Protein AF-A0A971YSR2-F1 (afdb_monomer)

Radius of gyration: 14.77 Å; Cα contacts (8 Å, |Δi|>4): 83; chains: 1; bounding box: 40×23×33 Å

Nearest PDB structures (foldseek):
  2ddm-assembly1_A  TM=3.056E-01  e=3.222E+00  Escherichia coli
  2afi-assembly1_H  TM=2.636E-01  e=4.870E+00  Azotobacter vinelandii
  1g20-assembly1_E  TM=2.721E-01  e=7.360E+00  Azotobacter vinelandii

Secondary structure (DSSP, 8-state):
--HHHHHHHHHTT---SS-------THHHHHHTT--HHHHHH-HHHHHHHHHHHHHHH--S-------THHHHHHTT-

Mean predicted aligned error: 2.74 Å

Solvent-accessible surface area (backbone atoms only — not comparable to full-atom values): 4664 Å² total; per-residue (Å²): 121,55,46,66,58,23,42,50,26,49,76,71,73,53,80,50,93,57,85,63,46,70,77,87,55,64,55,58,26,18,49,72,71,72,56,42,52,68,50,30,56,71,34,69,67,48,38,50,51,20,48,55,51,44,40,72,77,67,68,52,43,56,88,76,90,79,66,62,76,60,61,61,45,44,73,75,73,99

Structure (mmCIF, N/CA/C/O backbone):
data_AF-A0A971YSR2-F1
#
_entry.id   AF-A0A971YSR2-F1
#
loop_
_atom_site.group_PDB
_atom_site.id
_atom_site.type_symbol
_atom_site.label_atom_id
_at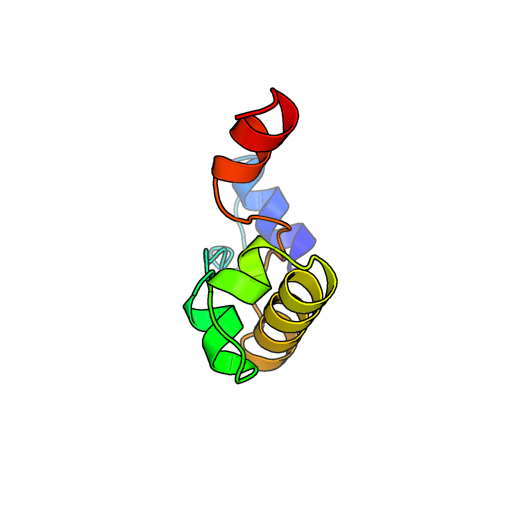om_site.label_alt_id
_atom_site.label_comp_id
_atom_site.label_asym_id
_atom_site.label_entity_id
_atom_site.label_seq_id
_atom_site.pdbx_PDB_ins_code
_atom_site.Cartn_x
_atom_site.Cartn_y
_atom_site.Cartn_z
_atom_site.occupancy
_atom_site.B_iso_or_equiv
_atom_site.auth_seq_id
_atom_site.auth_comp_id
_atom_site.auth_asym_id
_atom_site.auth_atom_id
_atom_site.pdbx_PDB_model_num
ATOM 1 N N . MET A 1 1 ? -18.531 1.273 11.399 1.00 92.81 1 MET A N 1
ATOM 2 C CA . MET A 1 1 ? -17.613 2.353 10.983 1.00 92.81 1 MET A CA 1
ATOM 3 C C . MET A 1 1 ? -17.133 2.045 9.571 1.00 92.81 1 MET A C 1
ATOM 5 O O . MET A 1 1 ? -17.027 0.871 9.224 1.00 92.81 1 MET A O 1
ATOM 9 N N . ASN A 1 2 ? -16.884 3.047 8.730 1.00 96.62 2 ASN A N 1
ATOM 10 C CA . ASN A 1 2 ? -16.151 2.836 7.475 1.00 96.62 2 ASN A CA 1
ATOM 11 C C . ASN A 1 2 ? -14.636 2.716 7.749 1.00 96.62 2 ASN A C 1
ATOM 13 O O . ASN A 1 2 ? -14.190 2.931 8.878 1.00 96.62 2 ASN A O 1
ATOM 17 N N . SER A 1 3 ? -13.839 2.358 6.738 1.00 97.00 3 SER A N 1
ATOM 18 C CA . SER A 1 3 ? -12.389 2.164 6.900 1.00 97.00 3 SER A CA 1
ATOM 19 C C . SER A 1 3 ? -11.665 3.395 7.442 1.00 97.00 3 SER A C 1
ATOM 21 O O . SER A 1 3 ? -10.835 3.271 8.340 1.00 97.00 3 SER A O 1
ATOM 23 N N . TYR A 1 4 ? -12.028 4.590 6.967 1.00 97.12 4 TYR A N 1
ATOM 24 C CA . TYR A 1 4 ? -11.439 5.843 7.439 1.00 97.12 4 TYR A CA 1
ATOM 25 C C . TYR A 1 4 ? -11.784 6.120 8.908 1.00 97.12 4 TYR A C 1
ATOM 27 O O . TYR A 1 4 ? -10.895 6.385 9.713 1.00 97.12 4 TYR A O 1
ATOM 35 N N . GLU A 1 5 ? -13.062 6.007 9.275 1.00 98.12 5 GLU A N 1
ATOM 36 C CA . GLU A 1 5 ? -13.538 6.180 10.652 1.00 98.12 5 GLU A CA 1
ATOM 37 C C . GLU A 1 5 ? -12.836 5.212 11.609 1.00 98.12 5 GLU A C 1
ATOM 39 O O . GLU A 1 5 ? -12.364 5.619 12.669 1.00 98.12 5 GLU A O 1
ATOM 44 N N . ARG A 1 6 ? -12.722 3.940 11.210 1.00 98.00 6 ARG A N 1
ATOM 45 C CA . ARG A 1 6 ? -12.060 2.889 11.987 1.00 98.00 6 ARG A CA 1
ATOM 46 C C . ARG A 1 6 ? -10.579 3.182 12.195 1.00 98.00 6 ARG A C 1
ATOM 48 O O . ARG A 1 6 ? -10.098 3.115 13.325 1.00 98.00 6 ARG A O 1
ATOM 55 N N . TYR A 1 7 ? -9.865 3.507 11.118 1.00 97.50 7 TYR A N 1
ATOM 56 C CA . TYR A 1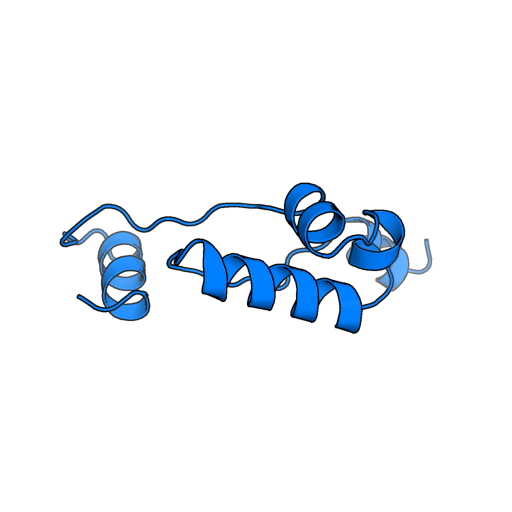 7 ? -8.442 3.831 11.174 1.00 97.50 7 TYR A CA 1
ATOM 57 C C . TYR A 1 7 ? -8.187 5.047 12.074 1.00 97.50 7 TYR A C 1
ATOM 59 O O . TYR A 1 7 ? -7.363 4.984 12.988 1.00 97.50 7 TYR A O 1
ATOM 67 N N . MET A 1 8 ? -8.947 6.129 11.882 1.00 98.19 8 MET A N 1
ATOM 68 C CA . MET A 1 8 ? -8.767 7.362 12.648 1.00 98.19 8 MET A CA 1
ATOM 69 C C . MET A 1 8 ? -9.142 7.215 14.124 1.00 98.19 8 MET A C 1
ATOM 71 O O . MET A 1 8 ? -8.463 7.801 14.966 1.00 98.19 8 MET A O 1
ATOM 75 N N . ALA A 1 9 ? -10.155 6.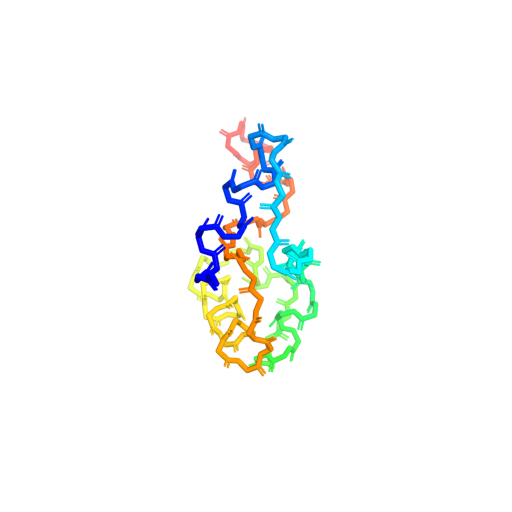409 14.457 1.00 98.25 9 ALA A N 1
ATOM 76 C CA . ALA A 1 9 ? -10.512 6.133 15.846 1.00 98.25 9 ALA A CA 1
ATOM 77 C C . ALA A 1 9 ? -9.340 5.509 16.622 1.00 98.25 9 ALA A C 1
ATOM 79 O O . ALA A 1 9 ? -9.045 5.945 17.734 1.00 98.25 9 ALA A O 1
ATOM 80 N N . VAL A 1 10 ? -8.626 4.548 16.022 1.00 97.69 10 VAL A N 1
ATOM 81 C CA . VAL A 1 10 ? -7.447 3.924 16.648 1.00 97.69 10 VAL A CA 1
ATOM 82 C C . VAL A 1 10 ? -6.262 4.887 16.716 1.00 97.69 10 VAL A C 1
ATOM 84 O O . VAL A 1 10 ? -5.623 4.977 17.761 1.00 97.69 10 VAL A O 1
ATOM 87 N N . VAL A 1 11 ? -5.993 5.658 15.654 1.00 97.62 11 VAL A N 1
ATOM 88 C CA . VAL A 1 11 ? -4.929 6.688 15.649 1.00 97.62 11 VAL A CA 1
ATOM 89 C C . VAL A 1 11 ? -5.120 7.710 16.777 1.00 97.62 11 VAL A C 1
ATOM 91 O O . VAL A 1 11 ? -4.147 8.184 17.356 1.00 97.62 11 VAL A O 1
ATOM 94 N N . GLN A 1 12 ? -6.368 8.029 17.119 1.00 98.12 12 GLN A N 1
ATOM 95 C CA . GLN A 1 12 ? -6.717 8.971 18.185 1.00 98.12 12 GLN A CA 1
ATOM 96 C C . GLN A 1 12 ? -6.756 8.335 19.588 1.00 98.12 12 GLN A C 1
ATOM 98 O O . GLN A 1 12 ? -7.121 9.009 20.549 1.00 98.12 12 GLN A O 1
ATOM 103 N N . GLY A 1 13 ? -6.394 7.054 19.729 1.00 97.88 13 GLY A N 1
ATOM 104 C CA . GLY A 1 13 ? -6.449 6.325 21.003 1.00 97.88 13 GLY A CA 1
ATOM 105 C C . GLY A 1 13 ? -7.870 5.979 21.465 1.00 97.88 13 GLY A C 1
ATOM 106 O O . GLY A 1 13 ? -8.078 5.665 22.636 1.00 97.88 13 GLY A O 1
ATOM 107 N N . GLY A 1 14 ? -8.850 6.067 20.565 1.00 97.81 14 GLY A N 1
ATOM 108 C CA . GLY A 1 14 ? -10.241 5.709 20.813 1.00 97.81 14 GLY A CA 1
ATOM 109 C C . GLY A 1 14 ? -10.529 4.221 20.604 1.00 97.81 14 GLY A C 1
ATOM 110 O O . GLY A 1 14 ? -9.637 3.387 20.465 1.00 97.81 14 GLY A O 1
ATOM 111 N N . SER A 1 15 ? -11.819 3.886 20.582 1.00 97.06 15 SER A N 1
ATOM 112 C CA . SER A 1 15 ? -12.312 2.535 20.286 1.00 97.06 15 SER A CA 1
ATOM 113 C C . SER A 1 15 ? -12.827 2.440 18.852 1.00 97.06 15 SER A C 1
ATOM 115 O O . SER A 1 15 ? -13.470 3.369 18.363 1.00 97.06 15 SER A O 1
ATOM 117 N N . SER A 1 16 ? -12.597 1.300 18.205 1.00 97.62 16 SER A N 1
ATOM 118 C CA . SER A 1 16 ? -13.147 0.965 16.890 1.00 97.62 16 SER A CA 1
ATOM 119 C C . SER A 1 16 ? -14.064 -0.261 16.959 1.00 97.62 16 SER A C 1
ATOM 121 O O . SER A 1 16 ? -14.060 -0.999 17.942 1.00 97.62 16 SER A O 1
ATOM 123 N N . ASP A 1 17 ? -14.872 -0.477 15.918 1.00 97.75 17 ASP A N 1
ATOM 124 C CA . ASP A 1 17 ? -15.742 -1.656 15.793 1.00 97.75 17 ASP A CA 1
ATOM 125 C C . ASP A 1 17 ? -14.949 -2.968 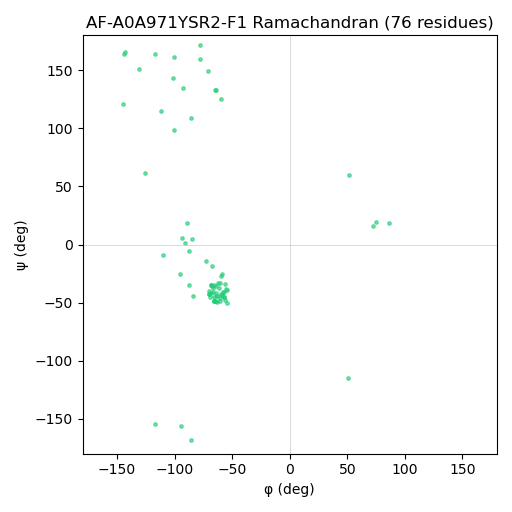15.632 1.00 97.75 17 ASP A C 1
ATOM 127 O O . ASP A 1 17 ? -15.320 -3.988 16.206 1.00 97.75 17 ASP A O 1
ATOM 131 N N 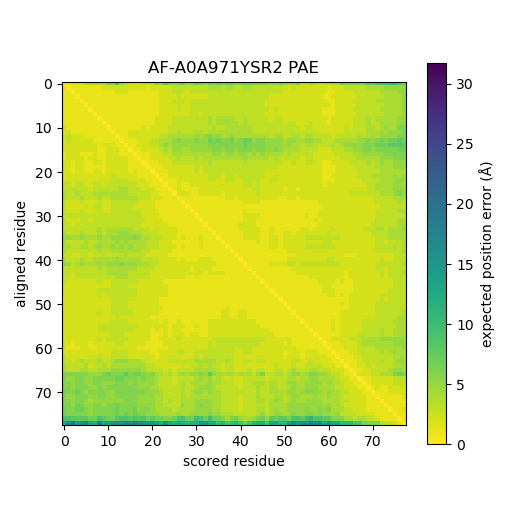. ILE A 1 18 ? -13.835 -2.919 14.900 1.00 96.62 18 ILE A N 1
ATOM 132 C CA . ILE A 1 18 ? -12.777 -3.938 14.828 1.00 96.62 18 ILE A CA 1
ATOM 133 C C . ILE A 1 18 ? -11.415 -3.240 14.694 1.00 96.62 18 ILE A C 1
ATOM 135 O O . ILE A 1 18 ? -11.357 -2.055 14.349 1.00 96.62 18 ILE A O 1
ATOM 139 N N . LEU A 1 19 ? -10.305 -3.944 14.936 1.00 96.75 19 LEU A N 1
ATOM 140 C CA . LEU A 1 19 ? -8.975 -3.386 14.663 1.00 96.75 19 LEU A CA 1
ATOM 141 C C . LEU A 1 19 ? -8.803 -3.121 13.151 1.00 96.75 19 LEU A C 1
ATOM 143 O O . LEU A 1 19 ? -9.124 -4.009 12.356 1.00 96.75 19 LEU A O 1
ATOM 147 N N . PRO A 1 20 ? -8.305 -1.937 12.736 1.00 97.56 20 PRO A N 1
ATOM 148 C CA . PRO A 1 20 ? -8.071 -1.631 11.330 1.00 97.56 20 PRO A CA 1
ATOM 149 C C . PRO A 1 20 ? -6.991 -2.547 10.749 1.00 97.56 20 PRO A C 1
ATOM 151 O O . PRO A 1 20 ? -5.920 -2.735 11.330 1.00 97.56 20 PRO A O 1
ATOM 154 N N . ARG A 1 21 ? -7.270 -3.101 9.572 1.00 97.06 21 ARG A N 1
ATOM 155 C CA . ARG A 1 21 ? -6.365 -3.961 8.810 1.00 97.06 21 ARG A CA 1
ATOM 156 C C . ARG A 1 21 ? -5.460 -3.073 7.960 1.00 97.06 21 ARG A C 1
ATOM 158 O O . ARG A 1 21 ? -5.926 -2.471 6.999 1.00 97.06 21 ARG A O 1
ATOM 165 N N . VAL A 1 22 ? -4.177 -2.988 8.309 1.00 96.56 22 VAL A N 1
ATOM 166 C CA . VAL A 1 22 ? -3.190 -2.112 7.642 1.00 96.56 22 VAL A CA 1
ATOM 167 C C . VAL A 1 22 ? -1.949 -2.892 7.169 1.00 96.56 22 VAL A C 1
ATOM 169 O O . VAL A 1 22 ? -0.844 -2.673 7.665 1.00 96.56 22 VAL A O 1
ATOM 172 N N . PRO A 1 23 ? -2.105 -3.875 6.260 1.00 95.88 23 PRO A N 1
ATOM 173 C CA . PRO A 1 23 ? -0.986 -4.695 5.809 1.00 95.88 23 PRO A CA 1
ATOM 174 C C . PRO A 1 23 ? -0.007 -3.911 4.921 1.00 95.88 23 PRO A C 1
ATOM 176 O O . PRO A 1 23 ? -0.403 -3.053 4.136 1.00 95.88 23 PRO A O 1
ATOM 179 N N . ILE A 1 24 ? 1.274 -4.283 4.975 1.00 95.44 24 ILE A N 1
ATOM 180 C CA . ILE A 1 24 ? 2.306 -3.838 4.027 1.00 95.44 24 ILE A CA 1
ATOM 181 C C . ILE A 1 24 ? 2.528 -4.974 3.020 1.00 95.44 24 ILE A C 1
ATOM 183 O O . ILE A 1 24 ? 3.210 -5.948 3.326 1.00 95.44 24 ILE A O 1
ATOM 187 N N . LEU A 1 25 ? 1.900 -4.880 1.842 1.00 94.81 25 LEU A N 1
ATOM 188 C CA . LEU A 1 25 ? 1.823 -5.997 0.885 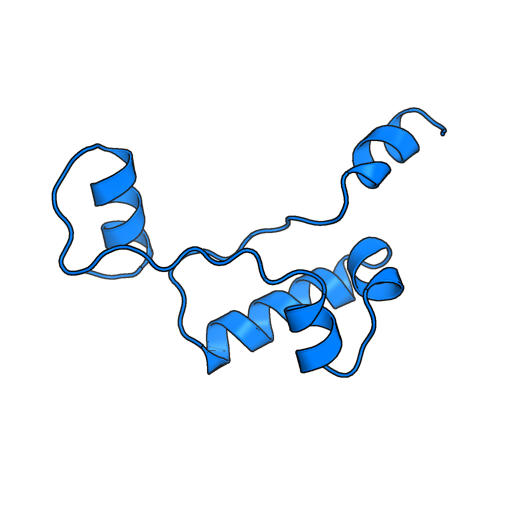1.00 94.81 25 LEU A CA 1
ATOM 189 C C . LEU A 1 25 ? 3.050 -6.120 -0.029 1.00 94.81 25 LEU A C 1
ATOM 191 O O . LEU A 1 25 ? 3.561 -7.222 -0.215 1.00 94.81 25 LEU A O 1
ATOM 195 N N . MET A 1 26 ? 3.548 -5.005 -0.574 1.00 94.56 26 MET A N 1
ATOM 196 C CA . MET A 1 26 ? 4.821 -4.943 -1.312 1.00 94.56 26 MET A CA 1
ATOM 197 C C . MET A 1 26 ? 4.932 -6.025 -2.405 1.00 94.56 26 MET A C 1
ATOM 199 O O . MET A 1 26 ? 4.142 -6.025 -3.347 1.00 94.56 26 MET A O 1
ATOM 203 N N . ALA A 1 27 ? 5.875 -6.967 -2.272 1.00 96.25 27 ALA A N 1
ATOM 204 C CA . ALA A 1 27 ? 6.087 -8.060 -3.221 1.00 96.25 27 ALA A CA 1
ATOM 205 C C . ALA A 1 27 ? 4.825 -8.903 -3.459 1.00 96.25 27 ALA A C 1
ATOM 207 O O . ALA A 1 27 ? 4.531 -9.228 -4.603 1.00 96.25 27 ALA A O 1
ATOM 208 N N . PHE A 1 28 ? 4.023 -9.164 -2.420 1.00 97.31 28 PHE A N 1
ATOM 209 C CA . PHE A 1 28 ? 2.764 -9.892 -2.584 1.00 97.31 28 PHE A CA 1
ATOM 210 C C . PHE A 1 28 ? 1.811 -9.167 -3.539 1.00 97.31 28 PHE A C 1
ATOM 212 O O . PHE A 1 28 ? 1.199 -9.802 -4.388 1.00 97.31 28 PHE A O 1
ATOM 219 N N . ALA A 1 29 ? 1.692 -7.840 -3.429 1.00 97.69 29 ALA A N 1
ATOM 220 C CA . ALA A 1 29 ? 0.804 -7.072 -4.299 1.00 97.69 29 ALA A CA 1
ATOM 221 C C . ALA A 1 29 ? 1.298 -7.063 -5.753 1.00 97.69 29 ALA A C 1
ATOM 223 O O . ALA A 1 29 ? 0.484 -7.111 -6.675 1.00 97.69 29 ALA A O 1
ATOM 224 N N . ALA A 1 30 ? 2.619 -7.028 -5.955 1.00 97.94 30 ALA A N 1
ATOM 225 C CA . ALA A 1 30 ? 3.225 -7.133 -7.278 1.00 97.94 30 ALA A CA 1
ATOM 226 C C . ALA A 1 30 ? 2.933 -8.500 -7.922 1.00 97.94 30 ALA A C 1
ATOM 228 O O . ALA A 1 30 ? 2.438 -8.556 -9.050 1.00 97.94 30 ALA A O 1
ATOM 229 N N . ASP A 1 31 ? 3.157 -9.586 -7.179 1.00 98.19 31 ASP A N 1
ATOM 230 C CA . ASP A 1 31 ? 2.886 -10.952 -7.636 1.00 98.19 31 ASP A CA 1
ATOM 231 C C . ASP A 1 31 ? 1.384 -11.170 -7.890 1.00 98.19 31 ASP A C 1
ATOM 233 O O . ASP A 1 31 ? 1.001 -11.837 -8.851 1.00 98.19 31 ASP A O 1
ATOM 237 N N . TYR A 1 32 ? 0.518 -10.559 -7.072 1.00 98.38 32 TYR A N 1
ATOM 238 C CA . TYR A 1 32 ? -0.940 -10.679 -7.173 1.00 98.38 32 TYR A CA 1
ATOM 239 C C . TYR A 1 32 ? -1.497 -10.189 -8.515 1.00 98.38 32 TYR A C 1
ATOM 241 O O . TYR A 1 32 ? -2.464 -10.752 -9.029 1.00 98.38 32 TYR A O 1
ATOM 249 N N . ILE A 1 33 ? -0.874 -9.168 -9.110 1.00 98.19 33 ILE A N 1
ATOM 250 C CA . ILE A 1 33 ? -1.249 -8.659 -10.437 1.00 98.19 33 ILE A CA 1
ATOM 251 C C . ILE A 1 33 ? -0.444 -9.296 -11.580 1.00 98.19 33 ILE A C 1
ATOM 253 O O . ILE A 1 33 ? -0.590 -8.884 -12.729 1.00 98.19 33 ILE A O 1
ATOM 257 N N . GLY A 1 34 ? 0.403 -10.287 -11.282 1.00 98.38 34 GLY A N 1
ATOM 258 C CA . GLY A 1 34 ? 1.278 -10.942 -12.257 1.00 98.38 34 GLY A CA 1
ATOM 259 C C . GLY A 1 34 ? 2.494 -10.115 -12.692 1.00 98.38 34 GLY A C 1
ATOM 260 O O . GLY A 1 34 ? 3.058 -10.393 -13.749 1.00 98.38 34 GLY A O 1
ATOM 261 N N . SER A 1 35 ? 2.882 -9.097 -11.918 1.00 97.94 35 SER A N 1
ATOM 262 C CA . SER A 1 35 ? 4.107 -8.313 -12.124 1.00 97.94 35 SER A CA 1
ATOM 263 C C . SER A 1 35 ? 5.244 -8.888 -11.261 1.00 97.94 35 SER A C 1
ATOM 265 O O . SER A 1 35 ? 5.246 -10.068 -10.918 1.00 97.94 35 SER A O 1
ATOM 267 N N . ASN A 1 36 ? 6.245 -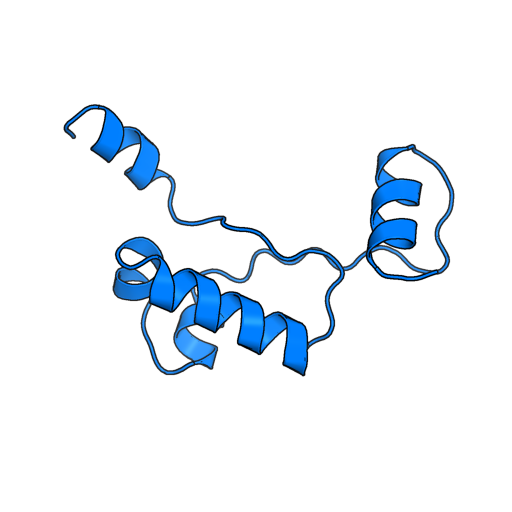8.073 -10.936 1.00 97.56 36 ASN A N 1
ATOM 268 C CA . ASN A 1 36 ? 7.347 -8.403 -10.046 1.00 97.56 36 ASN A CA 1
ATOM 269 C C . ASN A 1 36 ? 7.733 -7.185 -9.195 1.00 97.56 36 ASN A C 1
ATOM 271 O O . ASN A 1 36 ? 7.375 -6.042 -9.488 1.00 97.56 36 ASN A O 1
ATOM 275 N N . TYR A 1 37 ? 8.510 -7.425 -8.140 1.00 95.81 37 TYR A N 1
ATOM 276 C CA . TYR A 1 37 ? 8.878 -6.377 -7.191 1.00 95.81 37 TYR A CA 1
ATOM 277 C C . TYR A 1 37 ? 9.698 -5.227 -7.806 1.00 95.81 37 TYR A C 1
ATOM 279 O O . TYR A 1 37 ? 9.543 -4.080 -7.391 1.00 95.81 37 TYR A O 1
ATOM 287 N N . GLY A 1 38 ? 10.541 -5.505 -8.806 1.00 95.69 38 GLY A N 1
ATOM 288 C CA . GLY A 1 38 ? 11.338 -4.475 -9.479 1.00 95.69 38 GLY A CA 1
ATOM 289 C C . GLY A 1 38 ? 10.465 -3.466 -10.226 1.00 95.69 38 GLY A C 1
ATOM 290 O O . GLY A 1 38 ? 10.662 -2.261 -10.091 1.00 95.69 38 GLY A O 1
ATOM 291 N N . GLU A 1 39 ? 9.455 -3.944 -10.952 1.00 96.81 39 GLU A N 1
ATOM 292 C CA . GLU A 1 39 ? 8.470 -3.080 -11.615 1.00 96.81 39 GLU A CA 1
ATOM 293 C C . GLU A 1 39 ? 7.602 -2.319 -10.608 1.00 96.81 39 GLU A C 1
ATOM 295 O O . GLU A 1 39 ? 7.369 -1.126 -10.786 1.00 96.81 39 GLU A O 1
ATOM 300 N N . PHE A 1 40 ? 7.180 -2.970 -9.521 1.00 97.06 40 PHE A N 1
ATOM 301 C CA . PHE A 1 40 ? 6.437 -2.320 -8.437 1.00 97.06 40 PHE A CA 1
ATOM 302 C C . PHE A 1 40 ? 7.219 -1.150 -7.815 1.00 97.06 40 PHE A C 1
ATOM 304 O O . PHE A 1 40 ? 6.650 -0.094 -7.534 1.00 97.06 40 PHE A O 1
ATOM 311 N N . ALA A 1 41 ? 8.527 -1.318 -7.616 1.00 95.12 41 ALA A N 1
ATOM 312 C CA . ALA A 1 41 ? 9.413 -0.278 -7.100 1.00 95.12 41 ALA A CA 1
ATOM 313 C C . ALA A 1 41 ? 9.644 0.859 -8.121 1.00 95.12 41 ALA A C 1
ATOM 315 O O . ALA A 1 41 ? 9.589 2.047 -7.770 1.00 95.12 41 ALA A O 1
ATOM 316 N N . ALA A 1 42 ? 9.858 0.510 -9.393 1.00 93.38 42 ALA A N 1
ATOM 317 C CA . ALA A 1 42 ? 10.303 1.437 -10.434 1.00 93.38 42 ALA A CA 1
ATOM 318 C C . ALA A 1 42 ? 9.175 2.195 -11.161 1.00 93.38 42 ALA A C 1
ATOM 320 O O . ALA A 1 42 ? 9.366 3.359 -11.513 1.00 93.38 42 ALA A O 1
ATOM 321 N N . ASP A 1 43 ? 8.004 1.587 -11.383 1.00 95.38 43 ASP A N 1
ATOM 322 C CA . ASP A 1 43 ? 6.871 2.216 -12.075 1.00 95.38 43 ASP A CA 1
ATOM 323 C C . ASP A 1 43 ? 5.703 2.459 -11.111 1.00 95.38 43 ASP A C 1
ATOM 325 O O . ASP A 1 43 ? 5.043 1.540 -10.619 1.00 95.38 43 ASP A O 1
ATOM 329 N N . TYR A 1 44 ? 5.391 3.736 -10.876 1.00 94.94 44 TYR A N 1
ATOM 330 C CA . TYR A 1 44 ? 4.278 4.129 -10.014 1.00 94.94 44 TYR A CA 1
ATOM 331 C C . TYR A 1 44 ? 2.924 3.585 -10.498 1.00 94.94 44 TYR A C 1
ATOM 333 O O . TYR A 1 44 ? 2.018 3.422 -9.684 1.00 94.94 44 TYR A O 1
ATOM 341 N N . ARG A 1 45 ? 2.761 3.297 -11.796 1.00 97.81 45 ARG A N 1
ATOM 342 C CA . ARG A 1 45 ? 1.523 2.717 -12.334 1.00 97.81 45 ARG A CA 1
ATOM 343 C C . ARG A 1 45 ? 1.329 1.287 -11.846 1.00 97.81 45 ARG A C 1
ATOM 345 O O . ARG A 1 45 ? 0.219 0.938 -11.456 1.00 97.81 45 ARG A O 1
ATOM 352 N N . VAL A 1 46 ? 2.407 0.502 -11.813 1.00 98.06 46 VAL A N 1
ATOM 353 C CA . VAL A 1 46 ? 2.407 -0.866 -11.279 1.00 98.06 46 VAL A CA 1
ATOM 354 C C . VAL A 1 46 ? 2.134 -0.835 -9.778 1.00 98.06 46 VAL A C 1
ATOM 356 O O . VAL A 1 46 ? 1.266 -1.565 -9.308 1.00 98.06 46 VAL A O 1
ATOM 359 N N . LEU A 1 47 ? 2.787 0.072 -9.040 1.00 97.56 47 LEU A N 1
ATOM 360 C CA . LEU A 1 47 ? 2.532 0.283 -7.610 1.00 97.56 47 LEU A CA 1
ATOM 361 C C . LEU A 1 47 ? 1.052 0.573 -7.328 1.00 97.56 47 LEU A C 1
ATOM 363 O O . LEU A 1 47 ? 0.453 -0.043 -6.442 1.00 97.56 47 LEU A O 1
ATOM 367 N N . VAL A 1 48 ? 0.462 1.518 -8.066 1.00 97.56 48 VAL A N 1
ATOM 368 C CA . VAL A 1 48 ? -0.934 1.930 -7.876 1.00 97.56 48 VAL A CA 1
ATOM 369 C C . VAL A 1 48 ? -1.892 0.794 -8.227 1.00 97.56 48 VAL A C 1
ATOM 371 O O . VAL A 1 48 ? -2.761 0.483 -7.417 1.00 97.56 48 VAL A O 1
ATOM 374 N N . GLU A 1 49 ? -1.724 0.138 -9.378 1.00 98.12 49 GLU A N 1
ATOM 375 C CA . GLU A 1 49 ? -2.589 -0.978 -9.787 1.00 98.12 49 GLU A CA 1
ATOM 376 C C . GLU A 1 49 ? -2.523 -2.136 -8.785 1.00 98.12 49 GLU A C 1
ATOM 378 O O . GLU A 1 49 ? -3.562 -2.629 -8.346 1.00 98.12 49 GLU A O 1
ATOM 383 N N . ALA A 1 50 ? -1.318 -2.527 -8.361 1.00 98.19 50 ALA A N 1
ATOM 384 C CA . ALA A 1 50 ? -1.105 -3.602 -7.396 1.00 98.19 50 ALA A CA 1
ATOM 385 C C . ALA A 1 50 ? -1.863 -3.356 -6.082 1.00 98.19 50 ALA A C 1
ATOM 387 O O . ALA A 1 50 ? -2.593 -4.225 -5.597 1.00 98.19 50 ALA A O 1
ATOM 388 N N . ASN A 1 51 ? -1.747 -2.145 -5.530 1.00 98.06 51 ASN A N 1
ATOM 389 C CA . ASN A 1 51 ? -2.432 -1.777 -4.294 1.00 98.06 51 ASN A CA 1
ATOM 390 C C . ASN A 1 51 ? -3.954 -1.655 -4.476 1.00 98.06 51 ASN A C 1
ATOM 392 O O . ASN A 1 51 ? -4.705 -2.111 -3.611 1.00 98.06 51 ASN A O 1
ATOM 396 N N . LEU A 1 52 ? -4.425 -1.085 -5.593 1.00 98.00 52 LEU A N 1
ATOM 397 C CA . LEU A 1 52 ? -5.858 -0.942 -5.871 1.00 98.00 52 LEU 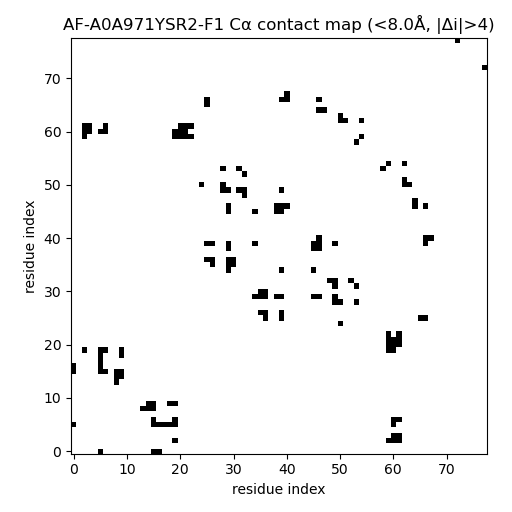A CA 1
ATOM 398 C C . LEU A 1 52 ? -6.551 -2.290 -6.119 1.00 98.00 52 LEU A C 1
ATOM 400 O O . LEU A 1 52 ? -7.696 -2.476 -5.706 1.00 98.00 52 LEU A O 1
ATOM 404 N N . ARG A 1 53 ? -5.866 -3.252 -6.744 1.00 98.38 53 ARG A N 1
ATOM 405 C CA . ARG A 1 53 ? -6.366 -4.628 -6.880 1.00 98.38 53 ARG A CA 1
ATOM 406 C C . ARG A 1 53 ? -6.475 -5.315 -5.533 1.00 98.38 53 ARG A C 1
ATOM 408 O O . ARG A 1 53 ? -7.532 -5.839 -5.199 1.00 98.38 53 ARG A O 1
ATOM 415 N N . CYS A 1 54 ? -5.423 -5.229 -4.727 1.00 98.19 54 CYS A N 1
ATOM 416 C CA . CYS A 1 54 ? -5.433 -5.847 -3.412 1.00 98.19 54 CYS A CA 1
ATOM 417 C C . CYS A 1 54 ? -6.515 -5.247 -2.501 1.00 98.19 54 CYS A C 1
ATOM 419 O O . CYS A 1 54 ? -7.218 -6.000 -1.837 1.00 98.19 54 CYS A O 1
ATOM 421 N N . VAL A 1 55 ? -6.693 -3.919 -2.453 1.00 97.56 55 VAL A N 1
ATOM 422 C CA . VAL A 1 55 ? -7.730 -3.329 -1.581 1.00 97.56 55 VAL A CA 1
ATOM 423 C C . VAL A 1 55 ? -9.135 -3.708 -2.039 1.00 97.56 55 VAL A C 1
ATOM 425 O O . VAL A 1 55 ? -10.004 -3.938 -1.205 1.00 97.56 55 VAL A O 1
ATOM 428 N N . LYS A 1 56 ? -9.349 -3.832 -3.353 1.00 97.81 56 LYS A N 1
ATOM 429 C CA . LYS A 1 56 ? -10.631 -4.261 -3.912 1.00 97.81 56 LYS A CA 1
ATOM 430 C C . LYS A 1 56 ? -10.980 -5.697 -3.513 1.00 97.81 56 LYS A C 1
ATOM 432 O O . LYS A 1 56 ? -12.136 -5.959 -3.197 1.00 97.81 56 LYS A O 1
ATOM 437 N N . ASP A 1 57 ? -10.000 -6.598 -3.530 1.00 98.25 57 ASP A N 1
ATOM 438 C CA . ASP A 1 57 ? -10.244 -8.034 -3.361 1.00 98.25 57 ASP A CA 1
ATOM 439 C C . ASP A 1 57 ? -10.072 -8.512 -1.903 1.00 98.25 57 ASP A C 1
ATOM 441 O O . ASP A 1 57 ? -10.705 -9.487 -1.496 1.00 98.25 57 ASP A O 1
ATOM 445 N N . PHE A 1 58 ? -9.267 -7.813 -1.090 1.00 97.12 58 PHE A N 1
ATOM 446 C CA . PHE A 1 58 ? -8.998 -8.156 0.317 1.00 97.12 58 PHE A CA 1
ATOM 447 C C . PHE A 1 58 ? -9.614 -7.191 1.341 1.00 97.12 58 PHE A C 1
ATOM 449 O O . PHE A 1 58 ? -9.591 -7.500 2.535 1.00 97.12 58 PHE A O 1
ATOM 456 N N . ASP A 1 59 ? -10.160 -6.052 0.899 1.00 96.00 59 ASP A N 1
ATOM 457 C CA . ASP A 1 59 ? -10.907 -5.096 1.729 1.00 96.00 59 ASP A CA 1
ATOM 458 C C . ASP A 1 59 ? -10.147 -4.671 3.002 1.00 96.00 59 ASP A C 1
ATOM 460 O O . ASP A 1 59 ? -10.587 -4.920 4.117 1.00 96.00 59 ASP A O 1
ATOM 464 N N . PHE A 1 60 ? -8.960 -4.072 2.876 1.00 97.00 60 PHE A N 1
ATOM 465 C CA . PHE A 1 60 ? -8.209 -3.543 4.026 1.00 97.00 60 PHE A CA 1
ATOM 466 C C . PHE A 1 60 ? -8.359 -2.024 4.169 1.00 97.00 60 PHE A C 1
ATOM 468 O O . PHE A 1 60 ? -8.747 -1.317 3.244 1.00 97.00 60 PHE A O 1
ATOM 475 N N . ASP A 1 61 ? -8.059 -1.510 5.359 1.00 97.81 61 ASP A N 1
ATOM 476 C CA . ASP A 1 61 ? -8.525 -0.193 5.798 1.00 97.81 61 ASP A CA 1
ATOM 477 C C . ASP A 1 61 ? -7.614 0.977 5.387 1.00 97.81 61 ASP A C 1
ATOM 479 O O . ASP A 1 61 ? -7.964 2.137 5.609 1.00 97.81 61 ASP A O 1
ATOM 483 N N . GLN A 1 62 ? -6.454 0.699 4.785 1.00 96.00 62 GLN A N 1
ATOM 484 C CA . GLN A 1 62 ? -5.499 1.718 4.350 1.00 96.00 62 GLN A CA 1
ATOM 485 C C . GLN A 1 62 ? -4.789 1.323 3.057 1.00 96.00 62 GLN A C 1
ATOM 487 O O . GLN A 1 62 ? -4.038 0.356 3.036 1.00 96.00 62 GLN A O 1
ATOM 492 N N . VAL A 1 63 ? -4.928 2.148 2.019 1.00 95.44 63 VAL A N 1
ATOM 493 C CA . VAL A 1 63 ? -4.078 2.091 0.821 1.00 95.44 63 VAL A CA 1
ATOM 494 C C . VAL A 1 63 ? -2.901 3.040 1.005 1.00 95.44 63 VAL A C 1
ATOM 496 O O . VAL A 1 63 ? -3.088 4.178 1.435 1.00 95.44 63 VAL A O 1
ATOM 499 N N . SER A 1 64 ? -1.696 2.587 0.669 1.00 91.88 64 SER A N 1
ATOM 500 C CA . SER A 1 64 ? -0.477 3.375 0.826 1.00 91.88 64 SER A CA 1
ATOM 501 C C . SER A 1 64 ? 0.374 3.369 -0.442 1.00 91.88 64 SER A C 1
ATOM 503 O O . SER A 1 64 ? 0.358 2.409 -1.207 1.00 91.88 64 SER A O 1
ATOM 505 N N . ALA A 1 65 ? 1.137 4.444 -0.646 1.00 92.94 65 ALA A N 1
ATOM 506 C CA . ALA A 1 65 ? 2.089 4.587 -1.747 1.00 92.94 65 ALA A CA 1
ATOM 507 C C . ALA A 1 65 ? 3.498 4.062 -1.394 1.00 92.94 65 ALA A C 1
ATOM 509 O O . ALA A 1 65 ? 4.478 4.448 -2.032 1.00 92.94 65 ALA A O 1
ATOM 510 N N . ILE A 1 66 ? 3.607 3.231 -0.350 1.00 92.12 66 ILE A N 1
ATOM 511 C CA . ILE A 1 66 ? 4.881 2.665 0.110 1.00 92.12 66 ILE A CA 1
ATOM 512 C C . ILE A 1 66 ? 5.516 1.844 -1.022 1.00 92.12 66 ILE A C 1
ATOM 514 O O . ILE A 1 66 ? 4.899 0.932 -1.573 1.00 92.12 66 ILE A O 1
ATOM 518 N N . SER A 1 67 ? 6.763 2.186 -1.339 1.00 89.19 67 SER A N 1
ATOM 519 C CA . SER A 1 67 ? 7.670 1.460 -2.229 1.00 89.19 67 SER A CA 1
ATOM 520 C C . SER A 1 67 ? 8.889 0.980 -1.430 1.00 89.19 67 SER A C 1
ATOM 522 O O . SER A 1 67 ? 8.820 0.789 -0.217 1.00 89.19 67 SER A O 1
ATOM 524 N N . ASP A 1 68 ? 10.022 0.786 -2.094 1.00 92.00 68 ASP A N 1
ATOM 525 C CA . ASP A 1 68 ? 11.319 0.551 -1.471 1.00 92.00 68 ASP A CA 1
ATOM 526 C C . ASP A 1 68 ? 11.964 1.860 -0.935 1.00 92.00 68 ASP A C 1
ATOM 528 O O . ASP A 1 68 ? 11.617 2.957 -1.393 1.00 92.00 68 ASP A O 1
ATOM 532 N N . PRO A 1 69 ? 12.921 1.764 0.011 1.00 89.81 69 PRO A N 1
ATOM 533 C CA . PRO A 1 69 ? 13.650 2.921 0.539 1.00 89.81 69 PRO A CA 1
ATOM 534 C C . PRO A 1 69 ? 14.679 3.519 -0.439 1.00 89.81 69 PRO A C 1
ATOM 536 O O . PRO A 1 69 ? 15.131 4.642 -0.226 1.00 89.81 69 PRO A O 1
ATOM 539 N N . TYR A 1 70 ? 15.047 2.818 -1.519 1.00 90.19 70 TYR A N 1
ATOM 540 C CA . TYR A 1 70 ? 16.023 3.303 -2.502 1.00 90.19 70 TYR A CA 1
ATOM 541 C C . TYR A 1 70 ? 15.500 4.509 -3.285 1.00 90.19 70 TYR A C 1
ATOM 543 O O . TYR A 1 70 ? 16.297 5.278 -3.814 1.00 90.19 70 TYR A O 1
ATOM 551 N N . ARG A 1 71 ? 14.181 4.748 -3.308 1.00 88.19 71 ARG A N 1
ATOM 552 C CA . ARG A 1 71 ? 13.614 5.990 -3.858 1.00 88.19 71 ARG A CA 1
ATOM 553 C C . ARG A 1 71 ? 14.191 7.253 -3.226 1.00 88.19 71 ARG A C 1
ATOM 555 O O . ARG A 1 71 ? 14.432 8.224 -3.938 1.00 88.19 71 ARG A O 1
ATOM 562 N N . GLU A 1 72 ? 14.426 7.250 -1.916 1.00 91.44 72 GLU A N 1
ATOM 563 C CA . GLU A 1 72 ? 15.043 8.398 -1.249 1.00 91.44 72 GLU A CA 1
ATOM 564 C C . GLU A 1 72 ? 16.509 8.540 -1.674 1.00 91.44 72 GLU A C 1
ATOM 566 O O . GLU A 1 72 ? 16.934 9.623 -2.069 1.00 91.44 72 GLU A O 1
ATOM 571 N N . THR A 1 73 ? 17.259 7.432 -1.696 1.00 93.25 73 THR A N 1
ATOM 572 C CA . THR A 1 73 ? 18.654 7.395 -2.167 1.00 93.25 73 THR A CA 1
ATOM 573 C C . THR A 1 73 ? 18.796 7.892 -3.608 1.00 93.25 73 THR A C 1
ATOM 575 O O . THR A 1 73 ? 19.657 8.727 -3.887 1.00 93.25 73 THR A O 1
ATOM 578 N N . GLN A 1 74 ? 17.914 7.453 -4.507 1.00 91.44 74 GLN A N 1
ATOM 579 C CA . GLN A 1 74 ? 17.874 7.890 -5.901 1.00 91.44 74 GLN A CA 1
ATOM 580 C C . GLN A 1 74 ? 17.613 9.400 -6.005 1.00 91.44 74 GLN A C 1
ATOM 582 O O . GLN A 1 74 ? 18.231 10.071 -6.831 1.00 91.44 74 GLN A O 1
ATOM 587 N N . GLY A 1 75 ? 16.763 9.959 -5.136 1.00 91.06 75 GLY A N 1
ATOM 588 C CA . GLY A 1 75 ? 16.524 11.404 -5.052 1.00 91.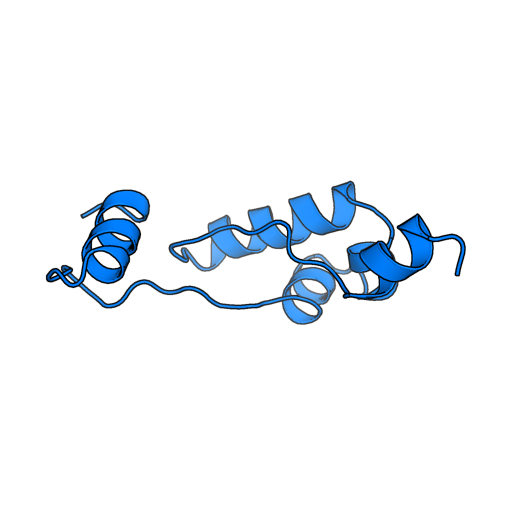06 75 GLY A CA 1
ATOM 589 C C . GLY A 1 75 ? 17.782 12.226 -4.736 1.00 91.06 75 GLY A C 1
ATOM 590 O O . GLY A 1 75 ? 17.885 13.373 -5.170 1.00 91.06 75 GLY A O 1
ATOM 591 N N . PHE A 1 76 ? 18.762 11.632 -4.049 1.00 95.50 76 PHE A N 1
ATOM 592 C CA . PHE A 1 76 ? 20.074 12.231 -3.775 1.00 95.50 76 PHE A CA 1
ATOM 593 C C . PHE A 1 76 ? 21.145 11.915 -4.838 1.00 95.50 76 PHE A C 1
ATOM 595 O O . PHE A 1 76 ? 22.278 12.378 -4.709 1.00 95.50 76 PHE A O 1
ATOM 602 N N . GLY A 1 77 ? 20.807 11.167 -5.894 1.00 93.00 77 GLY A N 1
ATOM 603 C CA . GLY A 1 77 ? 21.723 10.814 -6.985 1.00 93.00 77 GLY A CA 1
ATOM 604 C C . GLY A 1 77 ? 22.573 9.561 -6.748 1.00 93.00 77 GLY A C 1
ATOM 605 O O . GLY A 1 77 ? 23.608 9.418 -7.402 1.00 93.00 77 GLY A O 1
ATOM 606 N N . GLY A 1 78 ? 22.172 8.696 -5.807 1.00 82.88 78 GLY A N 1
ATOM 607 C CA . GLY A 1 78 ? 22.733 7.347 -5.650 1.00 82.88 78 GLY A CA 1
ATOM 608 C C . GLY A 1 78 ? 22.139 6.314 -6.602 1.00 82.88 78 GLY A C 1
ATOM 609 O O . GLY A 1 78 ? 21.274 6.668 -7.433 1.00 82.88 78 GLY A O 1
#

Sequence (78 aa):
MNSYERYMAVVQGGSSDILPRVPILMAFAADYIGSNYGEFAADYRVLVEANLRCVKDFDFDQVSAISDPYRETQGFGG

pLDDT: mean 95.9, std 2.91, range [82.88, 98.38]

Foldseek 3Di:
DALVVQVVCVVVVHDHPDHFFDDDCQQVLCVVVPHGNVCCQVPQVSVVNSQVVCCVVVVGSDGDSDHDPCVVVVVVVD